Protein AF-A0A6A4VG14-F1 (afdb_monomer_lite)

pLDDT: mean 89.22, std 6.28, range [54.41, 96.44]

Secondary structure (DSSP, 8-state):
---HHHHHHHHHHGGGS-HHHIIIIIHHHHHHS---SHHHHHHHHHHHHHHHHTHHHHT--HHHIIIIIHHHHGGGGG-TT--HHHHHHHHHHHHHHHHHHH-

Structure (mmCIF, N/CA/C/O backbone):
data_AF-A0A6A4VG14-F1
#
_entry.id   AF-A0A6A4VG14-F1
#
loop_
_atom_site.group_PDB
_atom_site.id
_atom_site.type_symbol
_atom_site.label_atom_id
_atom_site.label_alt_id
_atom_site.label_comp_id
_atom_site.label_asym_id
_atom_site.label_entity_id
_atom_site.label_seq_id
_atom_site.pdbx_PDB_ins_code
_atom_site.Cartn_x
_atom_site.Cartn_y
_atom_site.Cartn_z
_atom_site.occupancy
_atom_site.B_iso_or_equiv
_atom_site.auth_seq_id
_atom_site.auth_comp_id
_atom_site.auth_asym_id
_atom_site.auth_atom_id
_atom_site.pdbx_PDB_model_num
ATOM 1 N N . MET A 1 1 ? -7.804 -3.856 -17.033 1.00 54.41 1 MET A N 1
ATOM 2 C CA . MET A 1 1 ? -6.517 -3.133 -17.005 1.00 54.41 1 MET A CA 1
ATOM 3 C C . MET A 1 1 ? -6.787 -1.807 -16.324 1.00 54.41 1 MET A C 1
ATOM 5 O O . MET A 1 1 ? -7.555 -1.023 -16.867 1.00 54.41 1 MET A O 1
ATOM 9 N N . ILE A 1 2 ? -6.268 -1.601 -15.114 1.00 68.75 2 ILE A N 1
ATOM 10 C CA . ILE A 1 2 ? -6.334 -0.286 -14.464 1.00 68.75 2 ILE A CA 1
ATOM 11 C C . ILE A 1 2 ? -5.439 0.658 -15.257 1.00 68.75 2 ILE A C 1
ATOM 13 O O . ILE A 1 2 ? -4.337 0.275 -15.643 1.00 68.75 2 ILE A O 1
ATOM 17 N N . THR A 1 3 ? -5.918 1.870 -15.518 1.00 77.06 3 THR A N 1
ATOM 18 C CA . THR A 1 3 ? -5.118 2.892 -16.197 1.00 77.06 3 THR A CA 1
ATOM 19 C C . THR A 1 3 ? -4.539 3.858 -15.168 1.00 77.06 3 THR A C 1
ATOM 21 O O . THR A 1 3 ? -5.191 4.183 -14.174 1.00 77.06 3 THR A O 1
ATOM 24 N N . LEU A 1 4 ? -3.321 4.345 -15.396 1.00 80.25 4 LEU A N 1
ATOM 25 C CA . LEU A 1 4 ? -2.674 5.328 -14.521 1.00 80.25 4 LEU A CA 1
ATOM 26 C C . LEU A 1 4 ? -3.588 6.535 -14.239 1.00 80.25 4 LEU A C 1
ATOM 28 O O . LEU A 1 4 ? -3.750 6.953 -13.096 1.00 80.25 4 LEU A O 1
ATOM 32 N N . TYR A 1 5 ? -4.270 7.036 -15.271 1.00 81.94 5 TYR A N 1
ATOM 33 C CA . TYR A 1 5 ? -5.181 8.175 -15.159 1.00 81.94 5 TYR A CA 1
ATOM 34 C C . TYR A 1 5 ? -6.354 7.930 -14.209 1.00 81.94 5 TYR A C 1
ATOM 36 O O . TYR A 1 5 ? -6.746 8.850 -13.494 1.00 81.94 5 TYR A O 1
ATOM 44 N N . THR A 1 6 ? -6.891 6.705 -14.156 1.00 83.12 6 THR A N 1
ATOM 45 C CA . THR A 1 6 ? -7.938 6.371 -13.180 1.00 83.12 6 THR A CA 1
ATOM 46 C C . THR A 1 6 ? -7.424 6.455 -11.744 1.00 83.12 6 THR A C 1
ATOM 48 O O . THR A 1 6 ? -8.113 7.023 -10.903 1.00 83.12 6 THR A O 1
ATOM 51 N N . LEU A 1 7 ? -6.200 5.993 -11.464 1.00 84.94 7 LEU A N 1
ATOM 52 C CA . LEU A 1 7 ? -5.622 6.076 -10.117 1.00 84.94 7 LEU A CA 1
ATOM 53 C C . LEU A 1 7 ? -5.299 7.517 -9.712 1.00 84.94 7 LEU A C 1
ATOM 55 O O . LEU A 1 7 ? -5.657 7.934 -8.615 1.00 84.94 7 LEU A O 1
ATOM 59 N N . LEU A 1 8 ? -4.715 8.305 -10.618 1.00 84.94 8 LEU A N 1
ATOM 60 C CA . LEU A 1 8 ? -4.427 9.723 -10.368 1.00 84.94 8 LEU A CA 1
ATOM 61 C C . LEU A 1 8 ? -5.702 10.545 -10.134 1.00 84.94 8 LEU A C 1
ATOM 63 O O . LEU A 1 8 ? -5.699 11.508 -9.366 1.00 84.94 8 LEU A O 1
ATOM 67 N N . ALA A 1 9 ? -6.798 10.200 -10.816 1.00 85.75 9 ALA A N 1
ATOM 68 C CA . ALA A 1 9 ? -8.088 10.835 -10.584 1.00 85.75 9 ALA A CA 1
ATOM 69 C C . ALA A 1 9 ? -8.644 10.469 -9.204 1.00 85.75 9 ALA A C 1
ATOM 71 O O . ALA A 1 9 ? -9.085 11.365 -8.487 1.00 85.75 9 ALA A O 1
ATOM 72 N N . VAL A 1 10 ? -8.578 9.186 -8.826 1.00 87.25 10 VAL A N 1
ATOM 73 C CA . VAL A 1 10 ? -8.997 8.705 -7.502 1.00 87.25 10 VAL A CA 1
ATOM 74 C C . VAL A 1 10 ? -8.220 9.411 -6.398 1.00 87.25 10 VAL A C 1
ATOM 76 O O . VAL A 1 10 ? -8.846 9.964 -5.500 1.00 87.25 10 VAL A O 1
ATOM 79 N N . GLU A 1 11 ? -6.891 9.470 -6.499 1.00 86.44 11 GLU A N 1
ATOM 80 C CA . GLU A 1 11 ? -6.019 10.142 -5.527 1.00 86.44 11 GLU A CA 1
ATOM 81 C C . GLU A 1 11 ? -6.498 11.573 -5.221 1.00 86.44 11 GLU A C 1
ATOM 83 O O . GLU A 1 11 ? -6.589 11.969 -4.060 1.00 86.44 11 GLU A O 1
ATOM 88 N N . LYS A 1 12 ? -6.905 12.325 -6.252 1.00 87.00 12 LYS A N 1
ATOM 89 C CA . LYS A 1 12 ? -7.385 13.713 -6.129 1.00 87.00 12 LYS A CA 1
ATOM 90 C C . LYS A 1 12 ? -8.781 13.868 -5.530 1.00 87.00 12 LYS A C 1
ATOM 92 O O . LYS A 1 12 ? -9.132 14.982 -5.144 1.00 87.00 12 LYS A O 1
ATOM 97 N N . VAL A 1 13 ? -9.597 12.816 -5.529 1.00 88.31 13 VAL A N 1
ATOM 98 C CA . VAL A 1 13 ? -10.980 12.854 -5.017 1.00 88.31 13 VAL A CA 1
ATOM 99 C C . VAL A 1 13 ? -11.174 11.985 -3.778 1.00 88.31 13 VAL A C 1
ATOM 101 O O . VAL A 1 13 ? -12.302 11.868 -3.303 1.00 88.31 13 VAL A O 1
ATOM 104 N N . MET A 1 14 ? -10.100 11.397 -3.238 1.00 86.00 14 MET A N 1
ATOM 105 C CA . MET A 1 14 ? -10.127 10.535 -2.050 1.00 86.00 14 MET A CA 1
ATOM 106 C C . MET A 1 14 ? -10.871 11.169 -0.873 1.00 86.00 14 MET A C 1
ATOM 108 O O . MET A 1 14 ? -11.601 10.488 -0.158 1.00 86.00 14 MET A O 1
ATOM 112 N N . ASP A 1 15 ? -10.731 12.480 -0.684 1.00 86.06 15 ASP A N 1
ATOM 113 C CA . ASP A 1 15 ? -11.382 13.244 0.379 1.00 86.06 15 ASP A CA 1
ATOM 114 C C . ASP A 1 15 ? -12.909 13.332 0.237 1.00 86.06 15 ASP A C 1
ATOM 116 O O . ASP A 1 15 ? -13.597 13.538 1.240 1.00 86.06 15 ASP A O 1
ATOM 120 N N . LYS A 1 16 ? -13.421 13.153 -0.985 1.00 88.19 16 LYS A N 1
ATOM 121 C CA . LYS A 1 16 ? -14.844 13.195 -1.350 1.00 88.19 16 LYS A CA 1
ATOM 122 C C . LYS A 1 16 ? -15.471 11.810 -1.478 1.00 88.19 16 LYS A C 1
ATOM 124 O O . LYS A 1 16 ? -16.688 11.722 -1.633 1.00 88.19 16 LYS A O 1
ATOM 129 N N . LEU A 1 17 ? -14.671 10.744 -1.455 1.00 87.44 17 LEU A N 1
ATOM 130 C CA . LEU A 1 17 ? -15.182 9.384 -1.574 1.00 87.44 17 LEU A CA 1
ATOM 131 C C . LEU A 1 17 ? -15.770 8.909 -0.248 1.00 87.44 17 LEU A C 1
ATOM 133 O O . LEU A 1 17 ? -15.189 9.068 0.827 1.00 87.44 17 LEU A O 1
AT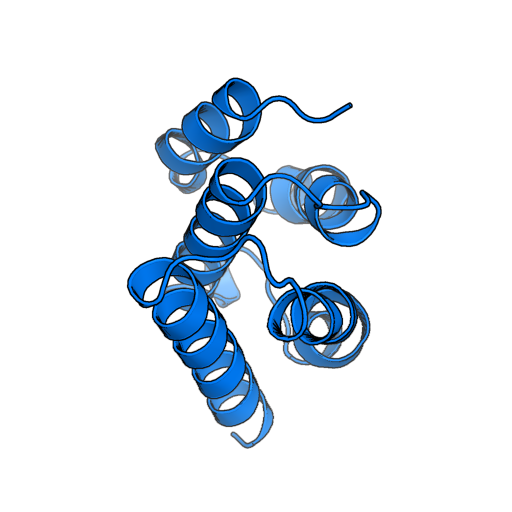OM 137 N N . GLU A 1 18 ? -16.932 8.269 -0.337 1.00 89.12 18 GLU A N 1
ATOM 138 C CA . GLU A 1 18 ? -17.518 7.591 0.807 1.00 89.12 18 GLU A CA 1
ATOM 139 C C . GLU A 1 18 ? -16.653 6.398 1.209 1.00 89.12 18 GLU A C 1
ATOM 141 O O . GLU A 1 18 ? -16.217 5.606 0.371 1.00 89.12 18 GLU A O 1
ATOM 146 N N . ARG A 1 19 ? -16.482 6.210 2.521 1.00 88.62 19 ARG A N 1
ATOM 147 C CA . ARG A 1 19 ? -15.725 5.086 3.084 1.00 88.62 19 ARG A CA 1
ATOM 148 C C . ARG A 1 19 ? -16.153 3.736 2.504 1.00 88.62 19 ARG A C 1
ATOM 150 O O . ARG A 1 19 ? -15.312 2.877 2.280 1.00 88.62 19 ARG A O 1
ATOM 157 N N . ARG A 1 20 ? -17.450 3.543 2.254 1.00 90.06 20 ARG A N 1
ATOM 158 C CA . ARG A 1 20 ? -17.970 2.296 1.687 1.00 90.06 20 ARG A CA 1
ATOM 159 C C . ARG A 1 20 ? -17.424 2.027 0.283 1.00 90.06 20 ARG A C 1
ATOM 161 O O . ARG A 1 20 ? -16.958 0.926 0.039 1.00 90.06 20 ARG A O 1
ATOM 168 N N . ILE A 1 21 ? -17.407 3.033 -0.593 1.00 89.12 21 ILE A N 1
ATOM 169 C CA . ILE A 1 21 ? -16.855 2.919 -1.956 1.00 89.12 21 ILE A CA 1
ATOM 170 C C . ILE A 1 21 ? -15.358 2.590 -1.892 1.00 89.12 21 ILE A C 1
ATOM 172 O O . ILE A 1 21 ? -14.861 1.752 -2.640 1.00 89.12 21 ILE A O 1
ATOM 176 N N . ILE A 1 22 ? -14.638 3.208 -0.952 1.00 90.38 22 ILE A N 1
ATOM 177 C CA . ILE A 1 22 ? -13.210 2.941 -0.756 1.00 90.38 22 ILE A CA 1
ATOM 178 C C . ILE A 1 22 ? -12.968 1.471 -0.385 1.00 90.38 22 ILE A C 1
ATOM 180 O O . ILE A 1 22 ? -12.081 0.831 -0.947 1.00 90.38 22 ILE A O 1
ATOM 184 N N . LEU A 1 23 ? -13.754 0.930 0.546 1.00 89.94 23 LEU A N 1
ATOM 185 C CA . LEU A 1 23 ? -13.584 -0.439 1.031 1.00 89.94 23 LEU A CA 1
ATOM 186 C C . LEU A 1 23 ? -14.080 -1.499 0.044 1.00 89.94 23 LEU A C 1
ATOM 188 O O . LEU A 1 23 ? -13.413 -2.519 -0.119 1.00 89.94 23 LEU A O 1
ATOM 192 N N . ASP A 1 24 ? -15.230 -1.264 -0.586 1.00 89.38 24 ASP A N 1
ATOM 193 C CA . ASP A 1 24 ? -15.925 -2.266 -1.400 1.00 89.38 24 ASP A CA 1
ATOM 194 C C . ASP A 1 24 ? -15.445 -2.264 -2.862 1.00 89.38 24 ASP A C 1
ATOM 196 O O . ASP A 1 24 ? -15.525 -3.295 -3.527 1.00 89.38 24 ASP A O 1
ATOM 200 N N . GLU A 1 25 ? -14.937 -1.133 -3.369 1.00 88.56 25 GLU A N 1
ATOM 201 C CA . GLU A 1 25 ? -14.540 -0.992 -4.777 1.00 88.56 25 GLU A CA 1
ATOM 202 C C . GLU A 1 25 ? -13.057 -0.653 -4.942 1.00 88.56 25 GLU A C 1
ATOM 204 O O . GLU A 1 25 ? -12.333 -1.379 -5.628 1.00 88.56 25 GLU A O 1
ATOM 209 N N . LEU A 1 26 ? -12.580 0.427 -4.310 1.00 89.56 26 LEU A N 1
ATOM 210 C CA . LEU A 1 26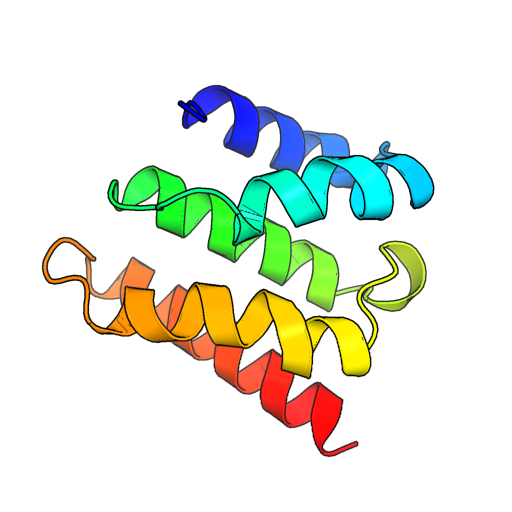 ? -11.217 0.916 -4.542 1.00 89.56 26 LEU A CA 1
ATOM 211 C C . LEU A 1 26 ? -10.158 -0.058 -4.023 1.00 89.56 26 LEU A C 1
ATOM 213 O O . LEU A 1 26 ? -9.236 -0.408 -4.750 1.00 89.56 26 LEU A O 1
ATOM 217 N N . LEU A 1 27 ? -10.271 -0.502 -2.774 1.00 89.38 27 LEU A N 1
ATOM 218 C CA . LEU A 1 27 ? -9.289 -1.400 -2.177 1.00 89.38 27 LEU A CA 1
ATOM 219 C C . LEU A 1 27 ? -9.171 -2.743 -2.934 1.00 89.38 27 LEU A C 1
ATOM 221 O O . LEU A 1 27 ? -8.046 -3.104 -3.294 1.00 89.38 27 LEU A O 1
ATOM 225 N N . PRO A 1 28 ? -10.280 -3.437 -3.272 1.00 89.88 28 PRO A N 1
ATOM 226 C CA . PRO A 1 28 ? -10.256 -4.595 -4.165 1.00 89.88 28 PRO A CA 1
ATOM 227 C C . PRO A 1 28 ? -9.570 -4.334 -5.497 1.00 89.88 28 PR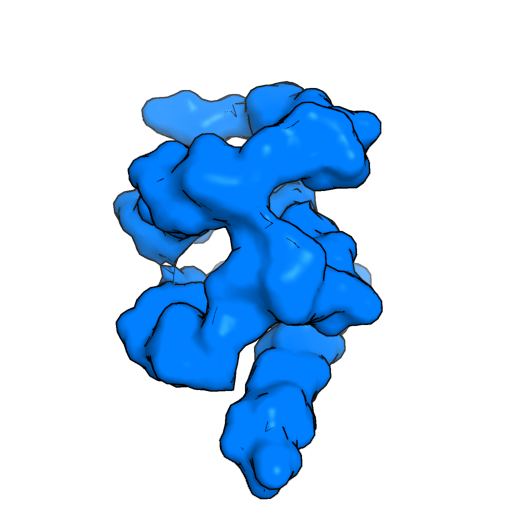O A C 1
ATOM 229 O O . PRO A 1 28 ? -8.732 -5.123 -5.935 1.00 89.88 28 PRO A O 1
ATOM 232 N N . LEU A 1 29 ? -9.858 -3.185 -6.108 1.00 88.38 29 LEU A N 1
ATOM 233 C CA . LEU A 1 29 ? -9.220 -2.787 -7.352 1.00 88.38 29 LEU A CA 1
ATOM 234 C C . LEU A 1 29 ? -7.689 -2.710 -7.200 1.00 88.38 29 LEU A C 1
ATOM 236 O O . LEU A 1 29 ? -6.975 -3.193 -8.077 1.00 88.38 29 LEU A O 1
ATOM 240 N N . LEU A 1 30 ? -7.174 -2.167 -6.094 1.00 87.94 30 LEU A N 1
ATOM 241 C CA . LEU A 1 30 ? -5.733 -2.002 -5.879 1.00 87.94 30 LEU A CA 1
ATOM 242 C C . LEU A 1 30 ? -4.994 -3.322 -5.610 1.00 87.94 30 LEU A C 1
ATOM 244 O O . LEU A 1 30 ? -3.899 -3.499 -6.142 1.00 87.94 30 LEU A O 1
ATOM 248 N N . TRP A 1 31 ? -5.549 -4.240 -4.809 1.00 85.88 31 TRP A N 1
ATOM 249 C CA . TRP A 1 31 ? -4.830 -5.467 -4.415 1.00 85.88 31 TRP A CA 1
ATOM 250 C C . TRP A 1 31 ? -5.096 -6.694 -5.302 1.00 85.88 31 TRP A C 1
ATOM 252 O O . TRP A 1 31 ? -4.271 -7.607 -5.310 1.00 85.88 31 TRP A O 1
ATOM 262 N N . ASP A 1 32 ? -6.199 -6.741 -6.062 1.00 83.12 32 ASP A N 1
ATOM 263 C CA . ASP A 1 32 ? -6.502 -7.890 -6.940 1.00 83.12 32 ASP A CA 1
ATOM 264 C C . ASP A 1 32 ? -5.822 -7.771 -8.316 1.00 83.12 32 ASP A C 1
ATOM 266 O O . ASP A 1 32 ? -5.731 -8.742 -9.075 1.00 83.12 32 ASP A O 1
ATOM 270 N N . ASN A 1 33 ? -5.326 -6.580 -8.665 1.00 79.00 33 ASN A N 1
ATOM 271 C CA . ASN A 1 33 ? -4.694 -6.331 -9.954 1.00 79.00 33 ASN A CA 1
ATOM 272 C C . ASN A 1 33 ? -3.182 -6.572 -9.903 1.00 79.00 33 ASN A C 1
ATOM 274 O O . ASN A 1 33 ? -2.480 -6.154 -8.988 1.00 79.00 33 ASN A O 1
ATOM 278 N N . LYS A 1 34 ? -2.651 -7.210 -10.953 1.00 76.62 34 LYS A N 1
ATOM 279 C CA . LYS A 1 34 ? -1.205 -7.364 -11.140 1.00 76.62 34 LYS A CA 1
ATOM 280 C C . LYS A 1 34 ? -0.601 -6.028 -11.561 1.00 76.62 34 LYS A C 1
ATOM 282 O O . LYS A 1 34 ? -0.623 -5.682 -12.742 1.00 76.62 34 LYS A O 1
ATOM 287 N N . LEU A 1 35 ? -0.072 -5.288 -10.595 1.00 83.62 35 LEU A N 1
ATOM 288 C CA . LEU A 1 35 ? 0.640 -4.039 -10.840 1.00 83.62 35 LEU A CA 1
ATOM 289 C C . LEU A 1 35 ? 2.036 -4.366 -11.392 1.00 83.62 35 LEU A C 1
ATOM 291 O O . LEU A 1 35 ? 2.813 -5.071 -10.753 1.00 83.62 35 LEU A O 1
ATOM 295 N N . GLN A 1 36 ? 2.333 -3.907 -12.606 1.00 82.62 36 GLN A N 1
ATOM 296 C CA . GLN A 1 36 ? 3.627 -4.131 -13.273 1.00 82.62 36 GLN A CA 1
ATOM 297 C C . GLN A 1 36 ? 4.291 -2.820 -13.681 1.00 82.62 36 GLN A C 1
ATOM 299 O O . GLN A 1 36 ? 5.510 -2.696 -13.602 1.00 82.62 36 GLN A O 1
ATOM 304 N N . ASP A 1 37 ? 3.473 -1.861 -14.104 1.00 89.69 37 ASP A N 1
ATOM 305 C CA . ASP A 1 37 ? 3.909 -0.540 -14.519 1.00 89.69 37 ASP A CA 1
ATOM 306 C C . ASP A 1 37 ? 4.349 0.291 -13.294 1.00 89.69 37 ASP A C 1
ATOM 308 O O . ASP A 1 37 ? 3.587 0.383 -12.324 1.00 89.69 37 ASP A O 1
ATOM 312 N N . PRO A 1 38 ? 5.565 0.869 -13.305 1.00 90.12 38 PRO A N 1
ATOM 313 C CA . PRO A 1 38 ? 6.117 1.590 -12.160 1.00 90.12 38 PRO A CA 1
ATOM 314 C C . PRO A 1 38 ? 5.301 2.832 -11.777 1.00 90.12 38 PRO A C 1
ATOM 316 O O . PRO A 1 38 ? 5.171 3.123 -10.587 1.00 90.12 38 PRO A O 1
ATOM 319 N N . ASP A 1 39 ? 4.683 3.522 -12.738 1.00 91.00 39 ASP A N 1
ATOM 320 C CA . ASP A 1 39 ? 3.854 4.698 -12.459 1.00 91.00 39 ASP A CA 1
ATOM 321 C C . ASP A 1 39 ? 2.525 4.289 -11.818 1.00 91.00 39 ASP A C 1
ATOM 323 O O . ASP A 1 39 ? 2.038 4.938 -10.889 1.00 91.00 39 ASP A O 1
ATOM 327 N N . VAL A 1 40 ? 1.949 3.169 -12.266 1.00 90.69 40 VAL A N 1
ATOM 328 C CA . VAL A 1 40 ? 0.742 2.587 -11.656 1.00 90.69 40 VAL A CA 1
ATOM 329 C C . VAL A 1 40 ? 1.027 2.111 -10.228 1.00 90.69 40 VAL A C 1
ATOM 331 O O . VAL A 1 40 ? 0.201 2.318 -9.331 1.00 90.69 40 VAL A O 1
ATOM 334 N N . ILE A 1 41 ? 2.196 1.506 -9.995 1.00 92.56 41 ILE A N 1
ATOM 335 C CA . ILE A 1 41 ? 2.646 1.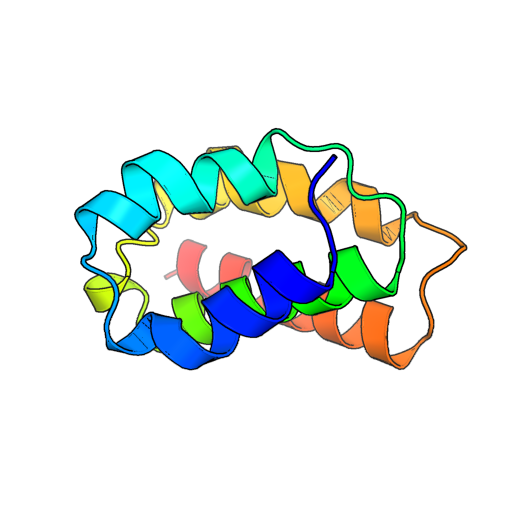127 -8.650 1.00 92.56 41 ILE A CA 1
ATOM 336 C C . ILE A 1 41 ? 2.783 2.379 -7.784 1.00 92.56 41 ILE A C 1
ATOM 338 O O . ILE A 1 41 ? 2.219 2.415 -6.691 1.00 92.56 41 ILE A O 1
ATOM 342 N N . GLN A 1 42 ? 3.444 3.428 -8.278 1.00 93.81 42 GLN A N 1
ATOM 343 C CA . GLN A 1 42 ? 3.626 4.660 -7.514 1.00 93.81 42 GLN A CA 1
ATOM 344 C C . GLN A 1 42 ? 2.295 5.331 -7.158 1.00 93.81 42 GLN A C 1
ATOM 346 O O . GLN A 1 42 ? 2.096 5.731 -6.011 1.00 93.81 42 GLN A O 1
ATOM 351 N N . ALA A 1 43 ? 1.361 5.420 -8.107 1.00 92.19 43 ALA A N 1
ATOM 352 C CA . ALA A 1 43 ? 0.030 5.967 -7.847 1.00 92.19 43 ALA A CA 1
ATOM 353 C C . ALA A 1 43 ? -0.720 5.143 -6.783 1.00 92.19 43 ALA A C 1
ATOM 355 O O . ALA A 1 43 ? -1.363 5.698 -5.894 1.00 92.19 43 ALA A O 1
ATOM 356 N N . THR A 1 44 ? -0.583 3.815 -6.818 1.00 93.12 44 THR A N 1
ATOM 357 C CA . THR A 1 44 ? -1.165 2.924 -5.803 1.00 93.12 44 THR A CA 1
ATOM 358 C C . THR A 1 44 ? -0.553 3.161 -4.420 1.00 93.12 44 THR A C 1
ATOM 360 O O . THR A 1 44 ? -1.278 3.278 -3.432 1.00 93.12 44 THR A O 1
ATOM 363 N N . VAL A 1 45 ? 0.775 3.284 -4.343 1.00 94.44 45 VAL A N 1
ATOM 364 C CA . VAL A 1 45 ? 1.500 3.599 -3.101 1.00 94.44 45 VAL A CA 1
ATOM 365 C C . VAL A 1 45 ? 1.046 4.944 -2.530 1.00 94.44 45 VAL A C 1
ATOM 367 O O . VAL A 1 45 ? 0.800 5.041 -1.328 1.00 94.44 45 VAL A O 1
ATOM 370 N N . ASN A 1 46 ? 0.857 5.962 -3.373 1.00 93.75 46 ASN A N 1
ATOM 371 C CA . ASN A 1 46 ? 0.365 7.272 -2.939 1.00 93.75 46 ASN A CA 1
ATOM 372 C C . ASN A 1 46 ? -1.051 7.198 -2.353 1.00 93.75 46 ASN A C 1
ATOM 374 O O . ASN A 1 46 ? -1.311 7.806 -1.314 1.00 93.75 46 ASN A O 1
ATOM 378 N N . ILE A 1 47 ? -1.952 6.420 -2.963 1.00 93.31 47 ILE A N 1
ATOM 379 C CA . ILE A 1 47 ? -3.301 6.209 -2.418 1.00 93.31 47 ILE A CA 1
ATOM 380 C C . ILE A 1 47 ? -3.216 5.577 -1.024 1.00 93.31 47 ILE A C 1
ATOM 382 O O . ILE A 1 47 ? -3.845 6.077 -0.090 1.00 93.31 47 ILE A O 1
ATOM 386 N N . TYR A 1 48 ? -2.399 4.533 -0.846 1.00 94.06 48 TYR A N 1
ATOM 387 C CA . TYR A 1 48 ? -2.209 3.919 0.470 1.00 94.06 48 TYR A CA 1
ATOM 388 C C . TYR A 1 48 ? -1.592 4.880 1.487 1.00 94.06 48 TYR A C 1
ATOM 390 O O . TYR A 1 48 ? -2.043 4.908 2.631 1.00 94.06 48 TYR A O 1
ATOM 398 N N . ARG A 1 49 ? -0.641 5.723 1.072 1.00 93.69 49 ARG A N 1
ATOM 399 C CA . ARG A 1 49 ? -0.068 6.779 1.918 1.00 93.69 49 ARG A CA 1
ATOM 400 C C . ARG A 1 49 ? -1.148 7.746 2.408 1.00 93.69 49 ARG A C 1
ATOM 402 O O . ARG A 1 49 ? -1.249 7.990 3.606 1.00 93.69 49 ARG A O 1
ATOM 409 N N . VAL A 1 50 ? -2.015 8.239 1.518 1.00 92.38 50 VAL A N 1
ATOM 410 C CA . VAL A 1 50 ? -3.157 9.093 1.903 1.00 92.38 50 VAL A CA 1
ATOM 411 C C . VAL A 1 50 ? -4.089 8.354 2.864 1.00 92.38 50 VAL A C 1
ATOM 413 O O . VAL A 1 50 ? -4.525 8.929 3.861 1.00 92.38 50 VAL A O 1
ATOM 416 N N . MET A 1 51 ? -4.365 7.073 2.614 1.00 91.81 51 MET A N 1
ATOM 417 C CA . MET A 1 51 ? -5.209 6.271 3.500 1.00 91.81 51 MET A CA 1
ATOM 418 C C . MET A 1 51 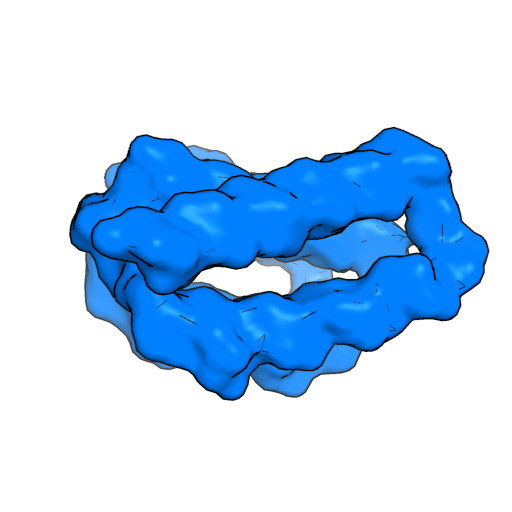? -4.602 6.080 4.893 1.00 91.81 51 MET A C 1
ATOM 420 O O . MET A 1 51 ? -5.357 6.051 5.862 1.00 91.81 51 MET A O 1
ATOM 424 N N . LEU A 1 52 ? -3.276 5.986 5.015 1.00 91.56 52 LEU A N 1
ATOM 425 C CA . LEU A 1 52 ? -2.586 5.857 6.301 1.00 91.56 52 LEU A CA 1
ATOM 426 C C . LEU A 1 52 ? -2.665 7.136 7.142 1.00 91.56 52 LEU A C 1
ATOM 428 O O . LEU A 1 52 ? -2.864 7.033 8.352 1.00 91.56 52 LEU A O 1
ATOM 432 N N . THR A 1 53 ? -2.642 8.321 6.513 1.00 90.75 53 THR A N 1
ATOM 433 C CA . THR A 1 53 ? -2.763 9.604 7.243 1.00 90.75 53 THR A CA 1
ATOM 434 C C . THR A 1 53 ? -4.048 9.719 8.072 1.00 90.75 53 THR A C 1
ATOM 436 O O . THR A 1 53 ? -4.044 10.349 9.128 1.00 90.75 53 THR A O 1
ATOM 439 N N . ASP A 1 54 ? -5.143 9.091 7.624 1.00 87.75 54 ASP A N 1
ATOM 440 C CA . ASP A 1 54 ? -6.412 9.014 8.354 1.00 87.75 54 ASP A CA 1
ATOM 441 C C . ASP A 1 54 ? -7.066 7.634 8.163 1.00 87.75 54 ASP A C 1
ATOM 443 O O . ASP A 1 54 ? -8.139 7.467 7.568 1.00 87.75 54 ASP A O 1
ATOM 447 N N . SER A 1 55 ? -6.384 6.608 8.678 1.00 87.06 55 SER A N 1
ATOM 448 C CA . SER A 1 55 ? -6.792 5.201 8.551 1.00 87.06 55 SER A CA 1
ATOM 449 C C . SER A 1 55 ? -8.210 4.931 9.066 1.00 87.06 55 SER A C 1
ATOM 451 O O . SER A 1 55 ? -8.922 4.079 8.526 1.00 87.06 55 SER A O 1
ATOM 453 N N . LYS A 1 56 ? -8.680 5.702 10.056 1.00 85.00 56 LYS A N 1
ATOM 454 C CA . LYS A 1 56 ? -10.049 5.612 10.587 1.00 85.00 56 LYS A CA 1
ATOM 455 C C . LYS A 1 56 ? -11.087 6.164 9.613 1.00 85.00 56 LYS A C 1
ATOM 457 O O . LYS A 1 56 ? -12.107 5.499 9.407 1.00 85.00 56 LYS A O 1
ATOM 462 N N . LYS A 1 57 ? -10.841 7.331 9.005 1.00 88.19 57 LYS A N 1
ATOM 463 C CA . LYS A 1 57 ? -11.732 7.926 7.995 1.00 88.19 57 LYS A CA 1
ATOM 464 C C . LYS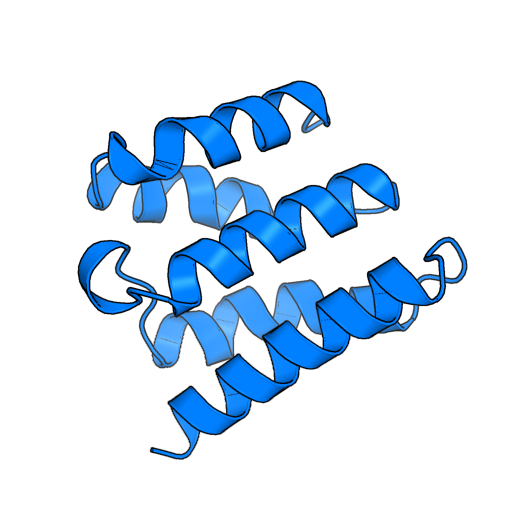 A 1 57 ? -11.877 7.018 6.780 1.00 88.19 57 LYS A C 1
ATOM 466 O O . LYS A 1 57 ? -12.997 6.758 6.340 1.00 88.19 57 LYS A O 1
ATOM 471 N N . TYR A 1 58 ? -10.760 6.497 6.282 1.00 89.12 58 TYR A N 1
ATOM 472 C CA . TYR A 1 58 ? -10.739 5.675 5.071 1.00 89.12 58 TYR A CA 1
ATOM 473 C C . TYR A 1 58 ? -11.021 4.187 5.329 1.00 89.12 58 TYR A C 1
ATOM 475 O O . TYR A 1 58 ? -11.229 3.420 4.394 1.00 89.12 58 TYR A O 1
ATOM 483 N N . GLY A 1 59 ? -11.097 3.771 6.597 1.00 87.81 59 GLY A N 1
ATOM 484 C CA . GLY A 1 59 ? -11.448 2.407 6.988 1.00 87.81 59 GLY A CA 1
ATOM 485 C C . GLY A 1 59 ? -10.324 1.382 6.829 1.00 87.81 59 GLY A C 1
ATOM 486 O O . GLY A 1 59 ? -10.601 0.181 6.852 1.00 87.81 59 GLY A O 1
ATOM 487 N N . LEU A 1 60 ? -9.076 1.832 6.698 1.00 91.75 60 LEU A N 1
ATOM 488 C CA . LEU A 1 60 ? -7.901 0.975 6.589 1.00 91.75 60 LEU A CA 1
ATOM 489 C C . LEU A 1 60 ? -7.575 0.362 7.961 1.00 91.75 60 LEU A C 1
ATOM 491 O O . LEU A 1 60 ? -6.830 0.923 8.756 1.00 91.75 60 LEU A O 1
ATOM 495 N N . SER A 1 61 ? -8.191 -0.780 8.269 1.00 92.44 61 SER A N 1
ATOM 496 C CA . SER A 1 61 ? -7.948 -1.499 9.527 1.00 92.44 61 SER A CA 1
ATOM 497 C C . SER A 1 61 ? -6.619 -2.261 9.519 1.00 92.44 61 SER A C 1
ATOM 499 O O . SER A 1 61 ? -6.183 -2.732 8.471 1.00 92.44 61 SER A O 1
ATOM 501 N N . VAL A 1 62 ? -6.035 -2.475 10.702 1.00 92.31 62 VAL A N 1
ATOM 502 C CA . VAL A 1 62 ? -4.842 -3.323 10.914 1.00 92.31 62 VAL A CA 1
ATOM 503 C C . VAL A 1 62 ? -5.005 -4.706 10.273 1.00 92.31 62 VAL A C 1
ATOM 505 O O . VAL A 1 62 ? -4.111 -5.184 9.579 1.00 92.31 62 VAL A O 1
ATOM 508 N N . ASN A 1 63 ? -6.186 -5.317 10.408 1.00 92.12 63 ASN A N 1
ATOM 509 C CA . ASN A 1 63 ? -6.479 -6.606 9.783 1.00 92.12 63 ASN A CA 1
ATOM 510 C C . ASN A 1 63 ? -6.409 -6.542 8.244 1.00 92.12 63 ASN A C 1
ATOM 512 O O . ASN A 1 63 ? -5.824 -7.422 7.615 1.00 92.12 63 ASN A O 1
ATOM 516 N N . LEU A 1 64 ? -6.970 -5.497 7.622 1.00 92.25 64 LEU A N 1
ATOM 517 C CA . LEU A 1 64 ? -6.886 -5.310 6.167 1.00 92.25 64 LEU A CA 1
ATOM 518 C C . LEU A 1 64 ? -5.446 -5.064 5.707 1.00 92.25 64 LEU A C 1
ATOM 520 O O . LEU A 1 64 ? -5.031 -5.622 4.689 1.00 92.25 64 LEU A O 1
ATOM 524 N N . MET A 1 65 ? -4.679 -4.279 6.469 1.00 93.69 65 MET A N 1
ATOM 525 C CA . MET A 1 65 ? -3.266 -4.040 6.176 1.00 93.69 65 MET A CA 1
ATOM 526 C C . MET A 1 65 ? -2.474 -5.353 6.170 1.00 93.69 65 MET A C 1
ATOM 528 O O . MET A 1 65 ? -1.809 -5.665 5.183 1.00 93.69 65 MET A O 1
ATOM 532 N N . ALA A 1 66 ? -2.611 -6.155 7.229 1.00 92.75 66 ALA A N 1
ATOM 533 C CA . ALA A 1 66 ? -1.882 -7.409 7.410 1.00 92.75 66 ALA A CA 1
ATOM 534 C C . ALA A 1 66 ? -2.272 -8.510 6.416 1.00 92.75 66 ALA A C 1
ATOM 536 O O . ALA A 1 66 ? -1.416 -9.274 5.975 1.00 92.75 66 ALA A O 1
ATOM 537 N N . THR A 1 67 ? -3.555 -8.611 6.062 1.00 91.94 67 THR A N 1
ATOM 538 C CA . THR A 1 67 ? -4.072 -9.767 5.306 1.00 91.94 67 THR A CA 1
ATOM 539 C C . THR A 1 67 ? -4.237 -9.522 3.811 1.00 91.94 67 THR A C 1
ATOM 541 O O . THR A 1 67 ? -4.318 -10.490 3.054 1.00 91.94 67 THR A O 1
ATOM 544 N N . ARG A 1 68 ? -4.305 -8.260 3.366 1.00 92.06 68 ARG A N 1
ATOM 545 C CA . ARG A 1 68 ? -4.569 -7.911 1.960 1.00 92.06 68 ARG A CA 1
ATOM 546 C C . ARG A 1 68 ? -3.553 -6.924 1.407 1.00 92.06 68 ARG A C 1
ATOM 548 O O . ARG A 1 68 ? -2.860 -7.245 0.445 1.00 92.06 68 ARG A O 1
ATOM 555 N N . VAL A 1 69 ? -3.423 -5.758 2.040 1.00 92.50 69 VAL A N 1
ATOM 556 C CA . VAL A 1 69 ? -2.640 -4.646 1.484 1.00 92.50 69 VAL A CA 1
ATOM 557 C C . VAL A 1 69 ? -1.147 -4.959 1.462 1.00 92.50 69 VAL A C 1
ATOM 559 O O . VAL A 1 69 ? -0.561 -5.004 0.382 1.00 92.50 69 VAL A O 1
ATOM 562 N N . MET A 1 70 ? -0.527 -5.244 2.612 1.00 93.31 70 MET A N 1
ATOM 563 C CA . MET A 1 70 ? 0.908 -5.548 2.654 1.00 93.31 70 MET A CA 1
ATOM 564 C C . MET A 1 70 ? 1.271 -6.778 1.810 1.00 93.31 70 MET A C 1
ATOM 566 O O . MET A 1 70 ? 2.220 -6.678 1.033 1.00 93.31 70 MET A O 1
ATOM 570 N N . PRO A 1 71 ? 0.519 -7.902 1.851 1.00 93.38 71 PRO A N 1
ATOM 571 C CA . PRO A 1 71 ? 0.776 -9.030 0.956 1.00 93.38 71 PRO A CA 1
ATOM 572 C C . PRO A 1 71 ? 0.718 -8.679 -0.537 1.00 93.38 71 PRO A C 1
ATOM 574 O O . PRO A 1 71 ? 1.439 -9.290 -1.321 1.00 93.38 71 PRO A O 1
ATOM 577 N N . SER A 1 72 ? -0.103 -7.700 -0.938 1.00 91.56 72 SER A N 1
ATOM 578 C CA . SER A 1 72 ? -0.164 -7.234 -2.333 1.00 91.56 72 SER A CA 1
ATOM 579 C C . SER A 1 72 ? 1.008 -6.323 -2.723 1.00 91.56 72 SER A C 1
ATOM 581 O O . SER A 1 72 ? 1.466 -6.363 -3.863 1.00 91.56 72 SER A O 1
ATOM 583 N N . LEU A 1 73 ? 1.526 -5.535 -1.774 1.00 92.75 73 LEU A N 1
ATOM 584 C CA . LEU A 1 73 ? 2.590 -4.554 -1.998 1.00 92.75 73 LEU A CA 1
ATOM 585 C C . LEU A 1 73 ? 3.999 -5.150 -1.872 1.00 92.75 73 LEU A C 1
ATOM 587 O O . LEU A 1 73 ? 4.898 -4.766 -2.618 1.00 92.75 73 LEU A O 1
ATOM 591 N N . LEU A 1 74 ? 4.205 -6.106 -0.961 1.00 93.38 74 LEU A N 1
ATOM 592 C CA . LEU A 1 74 ? 5.511 -6.722 -0.700 1.00 93.38 74 LEU A CA 1
ATOM 593 C C . LEU A 1 74 ? 6.185 -7.297 -1.960 1.00 93.38 74 LEU A C 1
ATOM 595 O O . LEU A 1 74 ? 7.361 -6.999 -2.173 1.00 93.38 74 LEU A O 1
ATOM 599 N N . PRO A 1 75 ? 5.495 -8.048 -2.843 1.00 92.75 75 PRO A N 1
ATOM 600 C CA . PRO A 1 75 ? 6.103 -8.563 -4.070 1.00 92.75 75 PRO A CA 1
ATOM 601 C C . PRO A 1 75 ? 6.608 -7.467 -5.016 1.00 92.75 75 PRO A C 1
ATOM 603 O O . PRO A 1 75 ? 7.537 -7.710 -5.786 1.00 92.75 75 PRO A O 1
ATOM 606 N N . LEU A 1 76 ? 6.033 -6.259 -4.954 1.00 91.31 76 LEU A N 1
ATOM 607 C CA . LEU A 1 76 ? 6.417 -5.134 -5.811 1.00 91.31 76 LEU A CA 1
ATOM 608 C C . LEU A 1 76 ? 7.807 -4.597 -5.462 1.00 91.31 76 LEU A C 1
ATOM 610 O O . LEU A 1 76 ? 8.464 -4.038 -6.331 1.00 91.31 76 LEU A O 1
ATOM 614 N N . THR A 1 77 ? 8.298 -4.831 -4.240 1.00 91.44 77 THR A N 1
ATOM 615 C CA . THR A 1 77 ? 9.673 -4.470 -3.841 1.00 91.44 77 THR A CA 1
ATOM 616 C C . THR A 1 77 ? 10.734 -5.189 -4.679 1.00 91.44 77 THR A C 1
ATOM 618 O O . THR A 1 77 ? 11.850 -4.702 -4.815 1.00 91.44 77 THR A O 1
ATOM 621 N N . MET A 1 78 ? 10.384 -6.327 -5.287 1.00 90.00 78 MET A N 1
ATOM 622 C CA . MET A 1 78 ? 11.265 -7.081 -6.181 1.00 90.00 78 MET A CA 1
ATOM 623 C C . MET A 1 78 ? 11.122 -6.666 -7.654 1.00 90.00 78 MET A C 1
ATOM 625 O O . MET A 1 78 ? 11.735 -7.282 -8.527 1.00 90.00 78 MET A O 1
ATOM 629 N N . ASN A 1 79 ? 10.299 -5.659 -7.966 1.00 89.56 79 ASN A N 1
ATOM 630 C CA . ASN A 1 79 ? 10.120 -5.192 -9.335 1.00 89.56 79 ASN A CA 1
ATOM 631 C C . ASN A 1 79 ? 11.329 -4.354 -9.782 1.00 89.56 79 ASN A C 1
ATOM 633 O O . ASN A 1 79 ? 11.518 -3.222 -9.343 1.00 89.56 79 ASN A O 1
ATOM 637 N N . ALA A 1 80 ? 12.118 -4.903 -10.709 1.00 87.88 80 ALA A N 1
ATOM 638 C CA . ALA A 1 80 ? 13.315 -4.261 -11.254 1.00 87.88 80 ALA A CA 1
ATOM 639 C C . ALA A 1 80 ? 13.034 -2.988 -12.079 1.00 87.88 80 ALA A C 1
ATOM 641 O O . ALA A 1 80 ? 13.970 -2.259 -12.395 1.00 87.88 80 ALA A O 1
ATOM 642 N N . ALA A 1 81 ? 11.774 -2.725 -12.445 1.00 91.12 81 ALA A N 1
ATOM 643 C CA . ALA A 1 81 ? 11.381 -1.516 -13.167 1.00 91.12 81 ALA A CA 1
ATOM 644 C C . ALA A 1 81 ? 11.196 -0.287 -12.258 1.00 91.12 81 ALA A C 1
ATOM 646 O O . ALA A 1 81 ? 11.018 0.813 -12.776 1.00 91.12 81 ALA A O 1
ATOM 647 N N . LEU A 1 82 ? 11.214 -0.452 -10.928 1.00 90.44 82 LEU A N 1
ATOM 648 C CA . LEU A 1 82 ? 11.048 0.666 -10.000 1.00 90.44 82 LEU A CA 1
ATOM 649 C C . LEU A 1 82 ? 12.296 1.547 -9.947 1.00 90.44 82 LEU A C 1
ATOM 651 O O . LEU A 1 82 ? 13.421 1.073 -9.775 1.00 90.44 82 LEU A O 1
ATOM 655 N N . HIS A 1 83 ? 12.075 2.855 -10.018 1.00 93.25 83 HIS A N 1
ATOM 656 C CA . HIS A 1 83 ? 13.103 3.843 -9.720 1.00 93.25 83 HIS A CA 1
ATOM 657 C C . HIS A 1 83 ? 13.359 3.935 -8.210 1.00 93.25 83 HIS A C 1
ATOM 659 O O . HIS A 1 83 ? 12.498 3.588 -7.401 1.00 93.25 83 HIS A O 1
ATOM 665 N N . LEU A 1 84 ? 14.533 4.443 -7.818 1.00 92.75 84 LEU A N 1
ATOM 666 C CA . LEU A 1 84 ? 14.943 4.534 -6.410 1.00 92.75 84 LEU A CA 1
ATOM 667 C C . LEU A 1 84 ? 13.913 5.273 -5.544 1.00 92.75 84 LEU A C 1
ATOM 669 O O . LEU A 1 84 ? 13.568 4.799 -4.463 1.00 92.75 84 LEU A O 1
ATOM 673 N N . ASP A 1 85 ? 13.385 6.393 -6.036 1.00 94.38 85 ASP A N 1
ATOM 674 C CA . ASP A 1 85 ? 12.389 7.189 -5.314 1.00 94.38 85 ASP A CA 1
ATOM 675 C C . ASP A 1 85 ? 11.077 6.415 -5.135 1.00 94.38 85 ASP A C 1
ATOM 677 O O . ASP A 1 85 ? 10.465 6.452 -4.068 1.00 94.38 85 ASP A O 1
ATOM 681 N N . GLN A 1 86 ? 10.676 5.647 -6.154 1.00 93.62 86 GLN A N 1
ATOM 682 C CA . GLN A 1 86 ? 9.455 4.845 -6.108 1.00 93.62 86 GLN A CA 1
ATOM 683 C C . GLN A 1 86 ? 9.589 3.661 -5.150 1.00 93.62 86 GLN A C 1
ATOM 685 O O . GLN A 1 86 ? 8.696 3.381 -4.349 1.00 93.62 86 GLN A O 1
ATOM 690 N N . PHE A 1 87 ? 10.740 2.994 -5.190 1.00 94.69 87 PHE A N 1
ATOM 691 C CA . PHE A 1 87 ? 11.079 1.924 -4.262 1.00 94.69 87 PHE A CA 1
ATOM 692 C C . PHE A 1 87 ? 11.131 2.428 -2.814 1.00 94.69 87 PHE A C 1
ATOM 694 O O . PHE A 1 87 ? 10.567 1.800 -1.919 1.00 94.69 87 PHE A O 1
ATOM 701 N N . THR A 1 88 ? 11.753 3.586 -2.587 1.00 95.50 88 THR A N 1
ATOM 702 C CA . THR A 1 88 ? 11.820 4.213 -1.259 1.00 95.50 88 THR A CA 1
ATOM 703 C C . THR A 1 88 ? 10.420 4.550 -0.754 1.00 95.50 88 THR A C 1
ATOM 705 O O . THR A 1 88 ? 10.063 4.173 0.359 1.00 95.50 88 THR A O 1
ATOM 708 N N . SER A 1 89 ? 9.585 5.157 -1.602 1.00 95.88 89 SER A N 1
ATOM 709 C CA . SER A 1 89 ? 8.192 5.481 -1.277 1.00 95.88 89 SER A CA 1
ATOM 710 C C . SER A 1 89 ? 7.370 4.242 -0.900 1.00 95.88 89 SER A C 1
ATOM 712 O O . SER A 1 89 ? 6.593 4.280 0.055 1.00 95.88 89 SER A O 1
ATOM 714 N N . LEU A 1 90 ? 7.567 3.126 -1.609 1.00 96.00 90 LEU A N 1
ATOM 715 C CA . LEU A 1 90 ? 6.937 1.844 -1.289 1.00 96.00 90 LEU A CA 1
ATOM 716 C C . LEU A 1 90 ? 7.382 1.313 0.082 1.00 96.00 90 LEU A C 1
ATOM 718 O O . LEU A 1 90 ? 6.540 0.872 0.866 1.00 96.00 90 LEU A O 1
ATOM 722 N N . LEU A 1 91 ? 8.684 1.350 0.379 1.00 96.44 91 LEU A N 1
ATOM 723 C CA . LEU A 1 91 ? 9.209 0.878 1.662 1.00 96.44 91 LEU A CA 1
ATOM 724 C C . LEU A 1 91 ? 8.722 1.718 2.842 1.00 96.44 91 LEU A C 1
ATOM 726 O O . LEU A 1 91 ? 8.373 1.142 3.867 1.00 96.44 91 LEU A O 1
ATOM 730 N N . GLU A 1 92 ? 8.659 3.041 2.699 1.00 96.44 92 GLU A N 1
ATOM 731 C CA . GLU A 1 92 ? 8.123 3.930 3.738 1.00 96.44 92 GLU A CA 1
ATOM 732 C C . GLU A 1 92 ? 6.683 3.560 4.105 1.00 96.44 92 GLU A C 1
ATOM 734 O O . GLU A 1 92 ? 6.363 3.407 5.280 1.00 96.44 92 GLU A O 1
ATOM 739 N N . VAL A 1 93 ? 5.826 3.346 3.100 1.00 96.31 93 VAL A N 1
ATOM 740 C CA . VAL A 1 93 ? 4.425 2.954 3.317 1.00 96.31 93 VAL A CA 1
ATOM 741 C C . VAL A 1 93 ? 4.327 1.585 3.994 1.00 96.31 93 VAL A C 1
ATOM 743 O O . VAL A 1 93 ? 3.514 1.401 4.898 1.00 96.31 93 VAL A O 1
ATOM 746 N N . LEU A 1 94 ? 5.159 0.619 3.593 1.00 96.00 94 LEU A N 1
ATOM 747 C CA . LEU A 1 94 ? 5.200 -0.700 4.232 1.00 96.00 94 LEU A CA 1
ATOM 748 C C . LEU A 1 94 ? 5.671 -0.621 5.692 1.00 96.00 94 LEU A C 1
ATOM 750 O O . LEU A 1 94 ? 5.106 -1.301 6.546 1.00 96.00 94 LEU A O 1
ATOM 754 N N . GLN A 1 95 ? 6.676 0.205 5.986 1.00 95.25 95 GLN A N 1
ATOM 755 C CA . GLN A 1 95 ? 7.151 0.433 7.354 1.00 95.25 95 GLN A CA 1
ATOM 756 C C . GLN A 1 95 ? 6.074 1.100 8.212 1.00 95.25 95 GLN A C 1
ATOM 758 O O . GLN A 1 95 ? 5.779 0.612 9.297 1.00 95.25 95 GLN A O 1
ATOM 763 N N . GLU A 1 96 ? 5.411 2.138 7.700 1.00 94.94 96 GLU A N 1
ATOM 764 C CA . GLU A 1 96 ? 4.322 2.820 8.407 1.00 94.94 96 GLU A CA 1
ATOM 765 C C . GLU A 1 96 ? 3.138 1.878 8.699 1.00 94.94 96 GLU A C 1
ATOM 767 O O . GLU A 1 96 ? 2.527 1.944 9.771 1.00 94.94 96 GLU A O 1
ATOM 772 N N . MET A 1 97 ? 2.832 0.947 7.785 1.00 94.69 97 MET A N 1
ATOM 773 C CA . MET A 1 97 ? 1.851 -0.113 8.043 1.00 94.69 97 MET A CA 1
ATOM 774 C C . MET A 1 97 ? 2.294 -1.029 9.184 1.00 94.69 97 MET A C 1
ATOM 776 O O . MET A 1 97 ? 1.485 -1.310 10.065 1.00 94.69 97 MET A O 1
ATOM 780 N N . LEU A 1 98 ? 3.552 -1.478 9.198 1.00 92.94 98 LEU A N 1
ATOM 781 C CA . LEU A 1 98 ? 4.081 -2.318 10.278 1.00 92.94 98 LEU A CA 1
ATOM 782 C C . LEU A 1 98 ? 4.033 -1.597 11.630 1.00 92.94 98 LEU A C 1
ATOM 784 O O . LEU A 1 98 ? 3.528 -2.169 12.594 1.00 92.94 98 LEU A O 1
ATOM 788 N N . ASP A 1 99 ? 4.444 -0.331 11.678 1.00 92.62 99 ASP A N 1
ATOM 789 C CA . ASP A 1 99 ? 4.385 0.499 12.888 1.00 92.62 99 ASP A CA 1
ATOM 790 C C . ASP A 1 99 ? 2.946 0.694 13.388 1.00 92.62 99 ASP A C 1
ATOM 792 O O . ASP A 1 99 ? 2.697 0.804 14.589 1.00 92.62 99 ASP A O 1
ATOM 796 N N . THR A 1 100 ? 1.975 0.740 12.471 1.00 88.50 100 THR A N 1
ATOM 797 C CA . THR A 1 100 ? 0.550 0.844 12.815 1.00 88.50 100 THR A CA 1
ATOM 798 C C . THR A 1 100 ? -0.023 -0.478 13.328 1.00 88.50 100 THR A C 1
ATOM 800 O O . THR A 1 100 ? -0.987 -0.463 14.087 1.00 88.50 100 THR A O 1
ATOM 803 N N . ILE A 1 101 ? 0.539 -1.614 12.911 1.00 87.69 101 ILE A N 1
ATOM 804 C CA . ILE A 1 101 ? 0.108 -2.958 13.327 1.00 87.69 101 ILE A CA 1
ATOM 805 C C . ILE A 1 101 ? 0.716 -3.353 14.675 1.00 87.69 101 ILE A C 1
ATOM 807 O O . ILE A 1 101 ? 0.069 -4.069 15.434 1.00 87.69 101 ILE A O 1
ATOM 811 N N . ASP A 1 102 ? 1.942 -2.909 14.960 1.00 81.12 102 ASP A N 1
ATOM 812 C CA . ASP A 1 102 ? 2.631 -3.163 16.232 1.00 81.12 102 ASP A CA 1
ATOM 813 C C . ASP A 1 102 ? 2.003 -2.401 17.420 1.00 81.12 102 ASP A C 1
ATOM 815 O O . ASP A 1 102 ? 2.163 -2.797 18.573 1.00 81.12 102 ASP A O 1
ATOM 819 N N . ARG A 1 103 ? 1.262 -1.319 17.141 1.00 65.12 103 ARG A N 1
ATOM 820 C CA . ARG A 1 103 ? 0.547 -0.494 18.133 1.00 65.12 103 ARG A CA 1
ATOM 821 C C . ARG A 1 103 ? -0.817 -1.052 18.530 1.00 65.12 103 ARG A C 1
ATOM 823 O O . ARG A 1 103 ? -1.134 -0.957 19.738 1.00 65.12 103 ARG A O 1
#

Radius of gyration: 12.7 Å; chains: 1; bounding box: 33×24×35 Å

Organism: Amphibalanus amphitrite (NCBI:txid1232801)

Sequence (103 aa):
MITLYTLLAVEKVMDKLERRIILDELLPLLWDNKLQDPDVIQATVNIYRVMLTDSKKYGLSVNLMATRVMPSLLPLTMNAALHLDQFTSLLEVLQEMLDTIDR

InterPro domains:
  IPR051177 Catalytically Inactive Kinase-Related Protein [PTHR12984] (6-102)

Foldseek 3Di:
DDDLVVLVVCLVCVVVDQLCCLVVPVLCVLQVDDDQDLSSLLSSLSSLVVCLVPVPRNVVDLCCLVPTVLVSLVVCLPRPNYDPVSNVSSVVSSVSSVVVNVD